Protein AF-A0AAW2UB83-F1 (afdb_monomer)

Structure (mmCIF, N/CA/C/O backbone):
data_AF-A0AAW2UB83-F1
#
_entry.id   AF-A0AAW2UB83-F1
#
loop_
_atom_site.group_PDB
_atom_site.id
_atom_site.type_symbol
_atom_site.label_atom_id
_atom_site.label_alt_id
_atom_site.label_comp_id
_atom_site.label_asym_id
_atom_site.label_entity_id
_atom_site.label_seq_id
_atom_site.pdbx_PDB_ins_code
_atom_site.Cartn_x
_atom_site.Cartn_y
_atom_site.Cartn_z
_atom_site.occupancy
_atom_site.B_iso_or_equiv
_atom_site.auth_seq_id
_atom_site.auth_comp_id
_atom_site.auth_asym_id
_atom_site.auth_atom_id
_atom_site.pdbx_PDB_model_num
ATOM 1 N N . MET A 1 1 ? 0.595 -18.841 7.969 1.00 48.25 1 MET A N 1
ATOM 2 C CA . MET A 1 1 ? 1.219 -17.731 7.212 1.00 48.25 1 MET A CA 1
ATOM 3 C C . MET A 1 1 ? 2.611 -17.376 7.752 1.00 48.25 1 MET A C 1
ATOM 5 O O . MET A 1 1 ? 3.193 -16.405 7.292 1.00 48.25 1 MET A O 1
ATOM 9 N N . ASP A 1 2 ? 3.192 -18.196 8.638 1.00 45.75 2 ASP A N 1
ATOM 10 C CA . ASP A 1 2 ? 4.444 -17.873 9.349 1.00 45.75 2 ASP A CA 1
ATOM 11 C C . ASP A 1 2 ? 5.677 -18.626 8.819 1.00 45.75 2 ASP A C 1
ATOM 13 O O . ASP A 1 2 ? 6.780 -18.499 9.346 1.00 45.75 2 ASP A O 1
ATOM 17 N N . GLU A 1 3 ? 5.515 -19.384 7.734 1.00 44.06 3 GLU A N 1
ATOM 18 C CA . GLU A 1 3 ? 6.607 -20.114 7.074 1.00 44.06 3 GLU A CA 1
ATOM 19 C C . GLU A 1 3 ? 7.372 -19.244 6.059 1.00 44.06 3 GLU A C 1
ATOM 21 O O . GLU A 1 3 ? 8.452 -19.610 5.605 1.00 44.06 3 GLU A O 1
ATOM 26 N N . PHE A 1 4 ? 6.858 -18.053 5.724 1.00 49.38 4 PHE A N 1
ATOM 27 C CA . PHE A 1 4 ? 7.429 -17.201 4.672 1.00 49.38 4 PHE A CA 1
ATOM 28 C C . PHE A 1 4 ? 8.667 -16.398 5.120 1.00 49.38 4 PHE A C 1
ATOM 30 O O . PHE A 1 4 ? 9.427 -15.911 4.287 1.00 49.38 4 PHE A O 1
ATOM 37 N N . PHE A 1 5 ? 8.899 -16.268 6.431 1.00 48.53 5 PHE A N 1
ATOM 38 C CA . PHE A 1 5 ? 9.973 -15.439 6.999 1.00 48.53 5 PHE A CA 1
ATOM 39 C C . PHE A 1 5 ? 11.256 -16.211 7.354 1.00 48.53 5 PHE A C 1
ATOM 41 O O . PHE A 1 5 ? 12.249 -15.598 7.737 1.00 48.53 5 PHE A O 1
ATOM 48 N N . GLN A 1 6 ? 11.273 -17.542 7.228 1.00 41.91 6 GLN A N 1
ATOM 49 C CA . GLN A 1 6 ? 12.349 -18.371 7.793 1.00 41.91 6 GLN A CA 1
ATOM 50 C C . GLN A 1 6 ? 13.552 -18.602 6.861 1.00 41.91 6 GLN A C 1
ATOM 52 O O . GLN A 1 6 ? 14.584 -19.087 7.313 1.00 41.91 6 GLN A O 1
ATOM 57 N N . LEU A 1 7 ? 13.481 -18.211 5.583 1.00 44.53 7 LEU A N 1
ATOM 58 C CA . LEU A 1 7 ? 14.562 -18.456 4.612 1.00 44.53 7 LEU A CA 1
ATOM 59 C C . LEU A 1 7 ? 15.681 -17.398 4.597 1.00 44.53 7 LEU A C 1
ATOM 61 O O . LEU A 1 7 ? 16.638 -17.549 3.842 1.00 44.53 7 LEU A O 1
ATOM 65 N N . TYR A 1 8 ? 15.600 -16.351 5.426 1.00 46.94 8 TYR A N 1
ATOM 66 C CA . TYR A 1 8 ? 16.572 -15.245 5.415 1.00 46.94 8 TYR A CA 1
ATOM 67 C C . TYR A 1 8 ? 17.484 -15.153 6.645 1.00 46.94 8 TYR A C 1
ATOM 69 O O . TYR A 1 8 ? 18.322 -14.258 6.705 1.00 46.94 8 TYR A O 1
ATOM 77 N N . ASN A 1 9 ? 17.410 -16.102 7.582 1.00 48.22 9 ASN A N 1
ATOM 78 C CA . ASN A 1 9 ? 18.328 -16.160 8.722 1.00 48.22 9 ASN A CA 1
ATOM 79 C C . ASN A 1 9 ? 19.407 -17.232 8.511 1.00 48.22 9 ASN A C 1
ATOM 81 O O . ASN A 1 9 ? 19.402 -18.270 9.165 1.00 48.22 9 ASN A O 1
ATOM 85 N N . SER A 1 10 ? 20.352 -16.970 7.605 1.00 45.94 10 SER A N 1
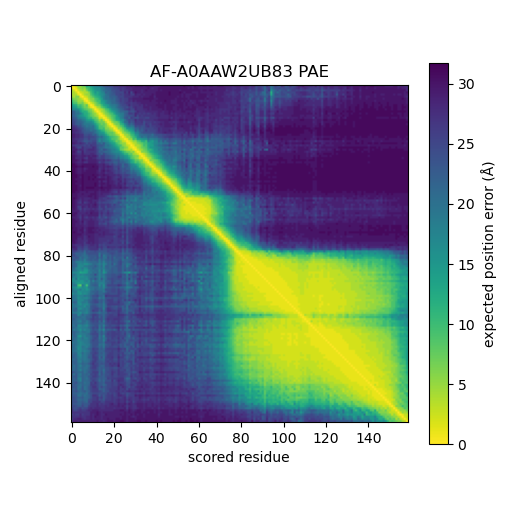ATOM 86 C CA . SER A 1 10 ? 21.663 -17.631 7.616 1.00 45.94 10 SER A CA 1
ATOM 87 C C . SER A 1 10 ? 22.740 -16.569 7.877 1.00 45.94 10 SER A C 1
ATOM 89 O O . SER A 1 10 ? 22.820 -15.605 7.110 1.00 45.94 10 SER A O 1
ATOM 91 N N . PRO A 1 11 ? 23.555 -16.683 8.944 1.00 47.59 11 PRO A N 1
ATOM 92 C CA . PRO A 1 11 ? 24.617 -15.733 9.250 1.00 47.59 11 PRO A CA 1
ATOM 93 C C . PRO A 1 11 ? 25.839 -16.059 8.384 1.00 47.59 11 PRO A C 1
ATOM 95 O O . PRO A 1 11 ? 26.827 -16.627 8.837 1.00 47.59 11 PRO A O 1
ATOM 98 N N . GLY A 1 12 ? 25.742 -15.736 7.099 1.00 39.59 12 GLY A N 1
ATOM 99 C CA . GLY A 1 12 ? 26.798 -15.938 6.113 1.00 39.59 12 GLY A CA 1
ATOM 100 C C . GLY A 1 12 ? 27.312 -14.609 5.581 1.00 39.59 12 GLY A C 1
ATOM 101 O O . GLY A 1 12 ? 26.999 -14.251 4.456 1.00 39.59 12 GLY A O 1
ATOM 102 N N . SER A 1 13 ? 28.054 -13.885 6.423 1.00 41.66 13 SER A N 1
ATOM 103 C CA . SER A 1 13 ? 29.053 -12.862 6.074 1.00 41.66 13 SER A CA 1
ATOM 104 C C . SER A 1 13 ? 28.757 -11.985 4.844 1.00 41.66 13 SER A C 1
ATOM 106 O O . SER A 1 13 ? 29.229 -12.242 3.737 1.00 41.66 13 SER A O 1
ATOM 108 N N . ILE A 1 14 ? 28.060 -10.866 5.060 1.00 44.03 14 ILE A N 1
ATOM 109 C CA . I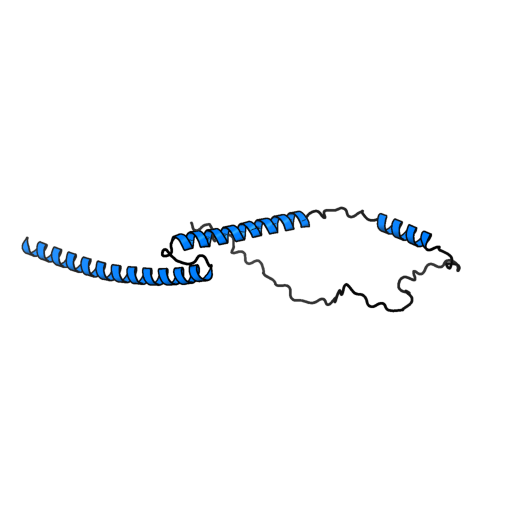LE A 1 14 ? 28.238 -9.686 4.204 1.00 44.03 14 ILE A CA 1
ATOM 110 C C . ILE A 1 14 ? 29.589 -9.081 4.598 1.00 44.03 14 ILE A C 1
ATOM 112 O O . ILE A 1 14 ? 29.678 -8.201 5.451 1.00 44.03 14 ILE A O 1
ATOM 116 N N . SER A 1 15 ? 30.655 -9.623 4.020 1.00 37.56 15 SER A N 1
ATOM 117 C CA . SER A 1 15 ? 31.970 -8.997 4.022 1.00 37.56 15 SER A CA 1
ATOM 118 C C . SER A 1 15 ? 32.031 -8.116 2.783 1.00 37.56 15 SER A C 1
ATOM 120 O O . SER A 1 15 ? 32.235 -8.587 1.664 1.00 37.56 15 SER A O 1
ATOM 122 N N . TRP A 1 16 ? 31.767 -6.824 2.974 1.00 44.94 16 TRP A N 1
ATOM 123 C CA . TRP A 1 16 ? 32.204 -5.822 2.014 1.00 44.94 16 TRP A CA 1
ATOM 124 C C . TRP A 1 16 ? 33.728 -5.872 2.023 1.00 44.94 16 TRP A C 1
ATOM 126 O O . TRP A 1 16 ? 34.350 -5.500 3.014 1.00 44.94 16 TRP A O 1
ATOM 136 N N . PHE A 1 17 ? 34.307 -6.435 0.964 1.00 36.09 17 PHE A N 1
ATOM 137 C CA . PHE A 1 17 ? 35.749 -6.481 0.785 1.00 36.09 17 PHE A CA 1
ATOM 138 C C . PHE A 1 17 ? 36.294 -5.053 0.738 1.00 36.09 17 PHE A C 1
ATOM 140 O O . PHE A 1 17 ? 36.143 -4.340 -0.252 1.00 36.09 17 PHE A O 1
ATOM 147 N N . GLU A 1 18 ? 36.946 -4.675 1.824 1.00 46.31 18 GLU A N 1
ATOM 148 C CA . GLU A 1 18 ? 37.922 -3.607 1.900 1.00 46.31 18 GLU A CA 1
ATOM 149 C C . GLU A 1 18 ? 39.254 -4.292 2.210 1.00 46.31 18 GLU A C 1
ATOM 151 O O . GLU A 1 18 ? 39.478 -4.664 3.351 1.00 46.31 18 GLU A O 1
ATOM 156 N N . GLU A 1 19 ? 40.086 -4.541 1.191 1.00 37.19 19 GLU A N 1
ATOM 157 C CA . GLU A 1 19 ? 41.546 -4.392 1.295 1.00 37.19 19 GLU A CA 1
ATOM 158 C C . GLU A 1 19 ? 42.210 -4.461 -0.095 1.00 37.19 19 GLU A C 1
ATOM 160 O O . GLU A 1 19 ? 42.191 -5.479 -0.783 1.00 37.19 19 GLU A O 1
ATOM 165 N N . ALA A 1 20 ? 42.751 -3.306 -0.488 1.00 51.59 20 ALA A N 1
ATOM 166 C CA . ALA A 1 20 ? 43.921 -3.055 -1.326 1.00 51.59 20 ALA A CA 1
ATOM 167 C C . ALA A 1 20 ? 44.301 -4.059 -2.432 1.00 51.59 20 ALA A C 1
ATOM 169 O O . ALA A 1 20 ? 44.908 -5.081 -2.150 1.00 51.59 20 ALA A O 1
ATOM 170 N N . LEU A 1 21 ? 44.192 -3.623 -3.695 1.00 43.31 21 LEU A N 1
ATOM 171 C CA . LEU A 1 21 ? 45.373 -3.437 -4.550 1.00 43.31 21 LEU A CA 1
ATOM 172 C C . LEU A 1 21 ? 45.121 -2.308 -5.561 1.00 43.31 21 LEU A C 1
ATOM 174 O O . LEU A 1 21 ? 44.277 -2.401 -6.450 1.00 43.31 21 LEU A O 1
ATOM 178 N N . LEU A 1 22 ? 45.905 -1.241 -5.415 1.00 55.19 22 LEU A N 1
ATOM 179 C CA . LEU A 1 22 ? 46.191 -0.265 -6.459 1.00 55.19 22 LEU A CA 1
ATOM 180 C C . LEU A 1 22 ? 46.608 -0.987 -7.745 1.00 55.19 22 LEU A C 1
ATOM 182 O O . LEU A 1 22 ? 47.716 -1.507 -7.810 1.00 55.19 22 LEU A O 1
ATOM 186 N N . VAL A 1 23 ? 45.787 -0.919 -8.787 1.00 47.28 23 VAL A N 1
ATOM 187 C CA . VAL A 1 23 ? 46.294 -0.727 -10.146 1.00 47.28 23 VAL A CA 1
ATOM 188 C C . VAL A 1 23 ? 45.325 0.223 -10.821 1.00 47.28 23 VAL A C 1
ATOM 190 O O . VAL A 1 23 ? 44.208 -0.141 -11.174 1.00 47.28 23 VAL A O 1
ATOM 193 N N . ASP A 1 24 ? 45.761 1.466 -10.950 1.00 54.72 24 ASP A N 1
ATOM 194 C CA . ASP A 1 24 ? 45.102 2.509 -11.718 1.00 54.72 24 ASP A CA 1
ATOM 195 C C . ASP A 1 24 ? 45.117 2.082 -13.196 1.00 54.72 24 ASP A C 1
ATOM 197 O O . ASP A 1 24 ? 46.021 2.415 -13.965 1.00 54.72 24 ASP A O 1
ATOM 201 N N . GLN A 1 25 ? 44.176 1.219 -13.588 1.00 56.56 25 GLN A N 1
ATOM 202 C CA . GLN A 1 25 ? 44.081 0.702 -14.949 1.00 56.56 25 GLN A CA 1
ATOM 203 C C . GLN A 1 25 ? 43.338 1.726 -15.811 1.00 56.56 25 GLN A C 1
ATOM 205 O O . GLN A 1 25 ? 42.229 1.511 -16.294 1.00 56.56 25 GLN A O 1
ATOM 210 N N . SER A 1 26 ? 43.977 2.883 -15.985 1.00 61.19 26 SER A N 1
ATOM 211 C CA . SER A 1 26 ? 43.638 3.832 -17.038 1.00 61.19 26 SER A CA 1
ATOM 212 C C . SER A 1 26 ? 43.732 3.116 -18.387 1.00 61.19 26 SER A C 1
ATOM 214 O O . SER A 1 26 ? 44.790 2.607 -18.758 1.00 61.19 26 SER A O 1
ATOM 216 N N . ALA A 1 27 ? 42.643 3.123 -19.158 1.00 59.44 27 ALA A N 1
ATOM 217 C CA . ALA A 1 27 ? 42.635 2.655 -20.548 1.00 59.44 27 ALA A CA 1
ATOM 218 C C . ALA A 1 27 ? 43.507 3.525 -21.480 1.00 59.44 27 ALA A C 1
ATOM 220 O O . ALA A 1 27 ? 43.726 3.177 -22.640 1.00 59.44 27 ALA A O 1
ATOM 221 N N . PHE A 1 28 ? 44.015 4.655 -20.983 1.00 53.59 28 PHE A N 1
ATOM 222 C CA . PHE A 1 28 ? 44.890 5.556 -21.713 1.00 53.59 28 PHE A CA 1
ATOM 223 C C . PHE A 1 28 ? 46.312 5.447 -21.171 1.00 53.59 28 PHE A C 1
ATOM 225 O O . PHE A 1 28 ? 46.642 5.969 -20.103 1.00 53.59 28 PHE A O 1
ATOM 232 N N . VAL A 1 29 ? 47.156 4.764 -21.941 1.00 63.09 29 VAL A N 1
ATOM 233 C CA . VAL A 1 29 ? 48.605 4.732 -21.745 1.00 63.09 29 VAL A CA 1
ATOM 234 C C . VAL A 1 29 ? 49.187 6.019 -22.326 1.00 63.09 29 VAL A C 1
ATOM 236 O O . VAL A 1 29 ? 48.912 6.367 -23.476 1.00 63.09 29 VAL A O 1
ATOM 239 N N . ARG A 1 30 ? 49.994 6.745 -21.546 1.00 55.97 30 ARG A N 1
ATOM 240 C CA . ARG A 1 30 ? 50.795 7.848 -22.093 1.00 55.97 30 ARG A CA 1
ATOM 241 C C . ARG A 1 30 ? 51.859 7.255 -23.007 1.00 55.97 30 ARG A C 1
ATOM 243 O O . ARG A 1 30 ? 52.618 6.397 -22.569 1.00 55.97 30 ARG A O 1
ATOM 250 N N . TYR A 1 31 ? 51.917 7.717 -24.252 1.00 48.69 31 TYR A N 1
ATOM 251 C CA . TYR A 1 31 ? 52.996 7.353 -25.164 1.00 48.69 31 TYR A CA 1
ATOM 252 C C . TYR A 1 31 ? 54.317 7.852 -24.577 1.00 48.69 31 TYR A C 1
ATOM 254 O O . TYR A 1 31 ? 54.557 9.056 -24.506 1.00 48.69 31 TYR A O 1
ATOM 262 N N . THR A 1 32 ? 55.143 6.930 -24.095 1.00 56.53 32 THR A N 1
ATOM 263 C CA . THR A 1 32 ? 56.542 7.205 -23.794 1.00 56.53 32 THR A CA 1
ATOM 264 C C . THR A 1 32 ? 57.356 6.857 -25.034 1.00 56.53 32 THR A C 1
ATOM 266 O O . THR A 1 32 ? 57.312 5.726 -25.518 1.00 56.53 32 THR A O 1
ATOM 269 N N . ASP A 1 33 ? 58.106 7.828 -25.554 1.00 52.41 33 ASP A N 1
ATOM 270 C CA . ASP A 1 33 ? 59.070 7.627 -26.641 1.00 52.41 33 ASP A CA 1
ATOM 271 C C . ASP A 1 33 ? 60.330 6.936 -26.104 1.00 52.41 33 ASP A C 1
ATOM 273 O O . ASP A 1 33 ? 61.427 7.493 -26.093 1.00 52.41 33 ASP A O 1
ATOM 277 N N . GLN A 1 34 ? 60.169 5.712 -25.605 1.00 51.84 34 GLN A N 1
ATOM 278 C CA . GLN A 1 34 ? 61.286 4.867 -25.215 1.00 51.84 34 GLN A CA 1
ATOM 279 C C . GLN A 1 34 ? 61.350 3.679 -26.178 1.00 51.84 34 GLN A C 1
ATOM 281 O O . GLN A 1 34 ? 60.327 3.021 -26.396 1.00 51.84 34 GLN A O 1
ATOM 286 N N . PRO A 1 35 ? 62.513 3.390 -26.794 1.00 47.91 35 PRO A N 1
ATOM 287 C CA . PRO A 1 35 ? 62.655 2.194 -27.605 1.00 47.91 35 PRO A CA 1
ATOM 288 C C . PRO A 1 35 ? 62.308 0.981 -26.738 1.00 47.91 35 PRO A C 1
ATOM 290 O O . PRO A 1 35 ? 62.798 0.811 -25.625 1.00 47.91 35 PRO A O 1
ATOM 293 N N . PHE A 1 36 ? 61.376 0.178 -27.239 1.00 44.66 36 PHE A N 1
ATOM 294 C CA . PHE A 1 36 ? 60.826 -0.988 -26.566 1.00 44.66 36 PHE A CA 1
ATOM 295 C C . PHE A 1 36 ? 61.917 -2.058 -26.380 1.00 44.66 36 PHE A C 1
ATOM 297 O O . PHE A 1 36 ? 62.149 -2.881 -27.262 1.00 44.66 36 PHE A O 1
ATOM 304 N N . GLU A 1 37 ? 62.598 -2.046 -25.234 1.00 51.03 37 GLU A N 1
ATOM 305 C CA . GLU A 1 37 ? 63.622 -3.039 -24.864 1.00 51.03 37 GLU A CA 1
ATOM 306 C C . GLU A 1 37 ? 63.065 -4.207 -24.021 1.00 51.03 37 GLU A C 1
ATOM 308 O O . GLU A 1 37 ? 63.802 -5.094 -23.597 1.00 51.03 37 GLU A O 1
ATOM 313 N N . ALA A 1 38 ? 61.747 -4.277 -23.800 1.00 42.28 38 ALA A N 1
ATOM 314 C CA . ALA A 1 38 ? 61.129 -5.220 -22.858 1.00 42.28 38 ALA A CA 1
ATOM 315 C C . ALA A 1 38 ? 60.945 -6.668 -23.373 1.00 42.28 38 ALA A C 1
ATOM 317 O O . ALA A 1 38 ? 60.213 -7.452 -22.773 1.00 42.28 38 ALA A O 1
ATOM 318 N N . LEU A 1 39 ? 61.587 -7.056 -24.478 1.00 45.31 39 LEU A N 1
ATOM 319 C CA . LEU A 1 39 ? 61.488 -8.421 -25.018 1.00 45.31 39 LEU A CA 1
ATOM 320 C C . LEU A 1 39 ? 62.794 -8.912 -25.651 1.00 45.31 39 LEU A C 1
ATOM 322 O O . LEU A 1 39 ? 62.778 -9.771 -26.534 1.00 45.31 39 LEU A O 1
ATOM 326 N N . ALA A 1 40 ? 63.932 -8.388 -25.182 1.00 45.28 40 ALA A N 1
ATOM 327 C CA . ALA A 1 40 ? 65.259 -8.893 -25.520 1.00 45.28 40 ALA A CA 1
ATOM 328 C C . ALA A 1 40 ? 65.478 -10.280 -24.887 1.00 45.28 40 ALA A C 1
ATOM 330 O O . ALA A 1 40 ? 66.193 -10.457 -23.901 1.00 45.28 40 ALA A O 1
ATOM 331 N N . SER A 1 41 ? 64.814 -11.283 -25.462 1.00 43.59 41 SER A N 1
ATOM 332 C CA . SER A 1 41 ? 65.102 -12.683 -25.210 1.00 43.59 41 SER A CA 1
ATOM 333 C C . SER A 1 41 ? 66.531 -12.956 -25.667 1.00 43.59 41 SER A C 1
ATOM 335 O O . SER A 1 41 ? 66.886 -12.732 -26.826 1.00 43.59 41 SER A O 1
ATOM 337 N N . LYS A 1 42 ? 67.359 -13.416 -24.729 1.00 46.06 42 LYS A N 1
ATOM 338 C CA . LYS A 1 42 ? 68.701 -13.934 -24.980 1.00 46.06 42 LYS A CA 1
ATOM 339 C C . LYS A 1 42 ? 68.594 -15.175 -25.868 1.00 46.06 42 LYS A C 1
ATOM 341 O O . LYS A 1 42 ? 68.566 -16.296 -25.374 1.00 46.06 42 LYS A O 1
ATOM 346 N N . SER A 1 43 ? 68.580 -14.986 -27.178 1.00 41.91 43 SER A N 1
ATOM 347 C CA . SER A 1 43 ? 68.987 -16.021 -28.119 1.00 41.91 43 SER A CA 1
ATOM 348 C C . SER A 1 43 ? 70.056 -15.438 -29.025 1.00 41.91 43 SER A C 1
ATOM 350 O O . SER A 1 43 ? 69.791 -14.583 -29.865 1.00 41.91 43 SER A O 1
ATOM 352 N N . SER A 1 44 ? 71.275 -15.909 -28.792 1.00 47.41 44 SER A N 1
ATOM 353 C CA . SER A 1 44 ? 72.418 -15.792 -29.682 1.00 47.41 44 SER A CA 1
ATOM 354 C C . SER A 1 44 ? 72.028 -16.257 -31.086 1.00 47.41 44 SER A C 1
ATOM 356 O O . SER A 1 44 ? 72.000 -17.458 -31.334 1.00 47.41 44 SER A O 1
ATOM 358 N N . TRP A 1 45 ? 71.716 -15.331 -31.993 1.00 35.28 45 TRP A N 1
ATOM 359 C CA . TRP A 1 45 ? 71.785 -15.582 -33.430 1.00 35.28 45 TRP A CA 1
ATOM 360 C C . TRP A 1 45 ? 71.890 -14.263 -34.203 1.00 35.28 45 TRP A C 1
ATOM 362 O O . TRP A 1 45 ? 70.961 -13.464 -34.213 1.00 35.28 45 TRP A O 1
ATOM 372 N N . ASP A 1 46 ? 73.069 -14.077 -34.791 1.00 37.31 46 ASP A N 1
ATOM 373 C CA . ASP A 1 46 ? 73.379 -13.404 -36.054 1.00 37.31 46 ASP A CA 1
ATOM 374 C C . ASP A 1 46 ? 72.681 -12.071 -36.398 1.00 37.31 46 ASP A C 1
ATOM 376 O O . ASP A 1 46 ? 71.465 -11.951 -36.566 1.00 37.31 46 ASP A O 1
ATOM 380 N N . GLY A 1 47 ? 73.504 -11.039 -36.565 1.00 48.22 47 GLY A N 1
ATOM 381 C CA . GLY A 1 47 ? 73.061 -9.712 -36.948 1.00 48.22 47 GLY A CA 1
ATOM 382 C C . GLY A 1 47 ? 72.615 -9.660 -38.405 1.00 48.22 47 GLY A C 1
ATOM 383 O O . GLY A 1 47 ? 73.450 -9.688 -39.292 1.00 48.22 47 GLY A O 1
ATOM 384 N N . SER A 1 48 ? 71.312 -9.490 -38.648 1.00 50.59 48 SER A N 1
ATOM 385 C CA . SER A 1 48 ? 70.758 -8.684 -39.756 1.00 50.59 48 SER A CA 1
ATOM 386 C C . SER A 1 48 ? 69.224 -8.723 -39.733 1.00 50.59 48 SER A C 1
ATOM 388 O O . SER A 1 48 ? 68.584 -9.448 -40.489 1.00 50.59 48 SER A O 1
ATOM 390 N N . ASN A 1 49 ? 68.593 -7.931 -38.861 1.00 54.22 49 ASN A N 1
ATOM 391 C CA . ASN A 1 49 ? 67.125 -7.859 -38.763 1.00 54.22 49 ASN A CA 1
ATOM 392 C C . ASN A 1 49 ? 66.561 -6.486 -39.160 1.00 54.22 49 ASN A C 1
ATOM 394 O O . ASN A 1 49 ? 65.633 -5.979 -38.540 1.00 54.22 49 ASN A O 1
ATOM 398 N N . HIS A 1 50 ? 67.101 -5.875 -40.217 1.00 54.31 50 HIS A N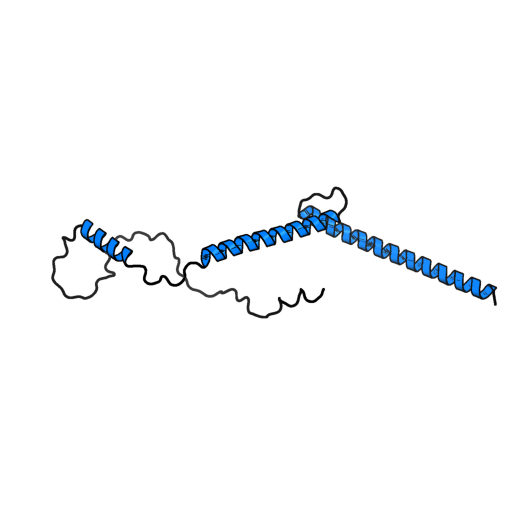 1
ATOM 399 C CA . HIS A 1 50 ? 66.618 -4.589 -40.750 1.00 54.31 50 HIS A CA 1
ATOM 400 C C . HIS A 1 50 ? 65.798 -4.705 -42.048 1.00 54.31 50 HIS A C 1
ATOM 402 O O . HIS A 1 50 ? 65.686 -3.732 -42.788 1.00 54.31 50 HIS A O 1
ATOM 408 N N . ARG A 1 51 ? 65.200 -5.867 -42.367 1.00 57.56 51 ARG A N 1
ATOM 409 C CA . ARG A 1 51 ? 64.348 -6.011 -43.574 1.00 57.56 51 ARG A CA 1
ATOM 410 C C . ARG A 1 51 ? 63.138 -6.938 -43.422 1.00 57.56 51 ARG A C 1
ATOM 412 O O . ARG A 1 51 ? 62.726 -7.575 -44.390 1.00 57.56 51 ARG A O 1
ATOM 419 N N . ILE A 1 52 ? 62.510 -7.017 -42.248 1.00 62.09 52 ILE A N 1
ATOM 420 C CA . ILE A 1 52 ? 61.168 -7.618 -42.193 1.00 62.09 52 ILE A CA 1
ATOM 421 C C . ILE A 1 52 ? 60.163 -6.546 -42.630 1.00 62.09 52 ILE A C 1
ATOM 423 O O . ILE A 1 52 ? 59.796 -5.666 -41.858 1.00 62.09 52 ILE A O 1
ATOM 427 N N . ASN A 1 53 ? 59.758 -6.619 -43.901 1.00 76.06 53 ASN A N 1
ATOM 428 C CA . ASN A 1 53 ? 58.670 -5.838 -44.495 1.00 76.06 53 ASN A CA 1
ATOM 429 C C . ASN A 1 53 ? 57.447 -5.807 -43.550 1.00 76.06 53 ASN A C 1
ATOM 431 O O . ASN A 1 53 ? 57.047 -6.849 -43.025 1.00 76.06 53 ASN A O 1
ATOM 435 N N . VAL A 1 54 ? 56.838 -4.628 -43.373 1.00 80.00 54 VAL A N 1
ATOM 436 C CA . VAL A 1 54 ? 55.619 -4.399 -42.573 1.00 80.00 54 VAL A CA 1
ATOM 437 C C . VAL A 1 54 ? 54.503 -5.409 -42.856 1.00 80.00 54 VAL A C 1
ATOM 439 O O . VAL A 1 54 ? 53.857 -5.875 -41.922 1.00 80.00 54 VAL A O 1
ATOM 442 N N . ASN A 1 55 ? 54.349 -5.851 -44.105 1.00 75.25 55 ASN A N 1
ATOM 443 C CA . ASN A 1 55 ? 53.400 -6.884 -44.520 1.00 75.25 55 ASN A CA 1
ATOM 444 C C . ASN A 1 55 ? 53.703 -8.228 -43.852 1.00 75.25 55 ASN A C 1
ATOM 446 O O . ASN A 1 55 ? 52.791 -8.922 -43.417 1.00 75.25 55 ASN A O 1
ATOM 450 N N . ARG A 1 56 ? 54.982 -8.594 -43.716 1.00 82.31 56 ARG A N 1
ATOM 451 C CA . ARG A 1 56 ? 55.392 -9.830 -43.039 1.00 82.31 56 ARG A CA 1
ATOM 452 C C . ARG A 1 56 ? 55.168 -9.728 -41.528 1.00 82.31 56 ARG A C 1
ATOM 454 O O . ARG A 1 56 ? 54.683 -10.687 -40.941 1.00 82.31 56 ARG A O 1
ATOM 461 N N . ARG A 1 57 ? 55.409 -8.559 -40.916 1.00 78.69 57 ARG A N 1
ATOM 462 C CA . ARG A 1 57 ? 55.039 -8.290 -39.508 1.00 78.69 57 ARG A CA 1
ATOM 463 C C . ARG A 1 57 ? 53.530 -8.379 -39.280 1.00 78.69 57 ARG A C 1
ATOM 465 O O . ARG A 1 57 ? 53.105 -9.009 -38.320 1.00 78.69 57 ARG A O 1
ATOM 472 N N . MET A 1 58 ? 52.736 -7.788 -40.169 1.00 78.81 58 MET A N 1
ATOM 473 C CA . MET A 1 58 ? 51.275 -7.819 -40.103 1.00 78.81 58 MET A CA 1
ATOM 474 C C . MET A 1 58 ? 50.743 -9.246 -40.256 1.00 78.81 58 MET A C 1
ATOM 476 O O . MET A 1 58 ? 49.870 -9.661 -39.504 1.00 78.81 58 MET A O 1
ATOM 480 N N . ILE A 1 59 ? 51.304 -10.030 -41.180 1.00 79.81 59 ILE A N 1
ATOM 481 C CA . ILE A 1 59 ? 50.915 -11.432 -41.361 1.00 79.81 59 ILE A CA 1
ATOM 482 C C . ILE A 1 59 ? 51.229 -12.263 -40.115 1.00 79.81 59 ILE A C 1
ATOM 484 O O . ILE A 1 59 ? 50.376 -13.034 -39.688 1.00 79.81 59 ILE A O 1
ATOM 488 N N . GLU A 1 60 ? 52.400 -12.104 -39.499 1.00 80.31 60 GLU A N 1
ATOM 489 C CA . GLU A 1 60 ? 52.729 -12.830 -38.264 1.00 80.31 60 GLU A CA 1
ATOM 490 C C . GLU A 1 60 ? 51.864 -12.385 -37.075 1.00 80.31 60 GLU A C 1
ATOM 492 O O . GLU A 1 60 ? 51.400 -13.224 -36.306 1.00 80.31 60 GLU A O 1
ATOM 497 N N . PHE A 1 61 ? 51.548 -11.091 -36.968 1.00 78.69 61 PHE A N 1
ATOM 498 C CA . PHE A 1 61 ? 50.605 -10.579 -35.972 1.00 78.69 61 PHE A CA 1
ATOM 499 C C . PHE A 1 61 ? 49.198 -11.169 -36.156 1.00 78.69 61 PHE A C 1
ATOM 501 O O . PHE A 1 61 ? 48.605 -11.657 -35.197 1.00 78.69 61 PHE A O 1
ATOM 508 N N . LEU A 1 62 ? 48.692 -11.202 -37.393 1.00 78.75 62 LEU A N 1
ATOM 509 C CA . LEU A 1 62 ? 47.391 -11.790 -37.722 1.00 78.75 62 LEU A CA 1
ATOM 510 C C . LEU A 1 62 ? 47.370 -13.311 -37.540 1.00 78.75 62 LEU A C 1
ATOM 512 O O . LEU A 1 62 ? 46.340 -13.867 -37.180 1.00 78.75 62 LEU A O 1
ATOM 516 N N . LYS A 1 63 ? 48.483 -14.012 -37.779 1.00 74.88 63 LYS A N 1
ATOM 517 C CA . LYS A 1 63 ? 48.597 -15.442 -37.463 1.00 74.88 63 LYS A CA 1
ATOM 518 C C . LYS A 1 63 ? 48.577 -15.668 -35.955 1.00 74.88 63 LYS A C 1
ATOM 520 O O . LYS A 1 63 ? 47.856 -16.538 -35.491 1.00 74.88 63 LYS A O 1
ATOM 525 N N . ARG A 1 64 ? 49.311 -14.861 -35.183 1.00 69.00 64 ARG A N 1
ATOM 526 C CA . ARG A 1 64 ? 49.344 -14.931 -33.715 1.00 69.00 64 ARG A CA 1
ATOM 527 C C . ARG A 1 64 ? 47.978 -14.622 -33.097 1.00 69.00 64 ARG A C 1
ATOM 529 O O . ARG A 1 64 ? 47.597 -15.303 -32.154 1.00 69.00 64 ARG A O 1
ATOM 536 N N . SER A 1 65 ? 47.232 -13.659 -33.647 1.00 62.16 65 SER A N 1
ATOM 537 C CA . SER A 1 65 ? 45.878 -13.322 -33.185 1.00 62.16 65 SER A CA 1
ATOM 538 C C . SER A 1 65 ? 44.815 -14.340 -33.609 1.00 62.16 65 SER A C 1
ATOM 540 O O . SER A 1 65 ? 43.810 -14.482 -32.924 1.00 62.16 65 SER A O 1
ATOM 542 N N . ARG A 1 66 ? 45.037 -15.084 -34.702 1.00 61.34 66 ARG A N 1
ATOM 543 C CA . ARG A 1 66 ? 44.165 -16.195 -35.129 1.00 61.34 66 ARG A CA 1
ATOM 544 C C . ARG A 1 66 ? 44.386 -17.488 -34.338 1.00 61.34 66 ARG A C 1
ATOM 546 O O . ARG A 1 66 ? 43.512 -18.345 -34.358 1.00 61.34 66 ARG A O 1
ATOM 553 N N . VAL A 1 67 ? 45.520 -17.642 -33.646 1.00 56.12 67 VAL A N 1
ATOM 554 C CA . VAL A 1 67 ? 45.839 -18.825 -32.813 1.00 56.12 67 VAL A CA 1
ATOM 555 C C . VAL A 1 67 ? 45.413 -18.616 -31.348 1.00 56.12 67 VAL A C 1
ATOM 557 O O . VAL A 1 67 ? 46.042 -19.095 -30.412 1.00 56.12 67 VAL A O 1
ATOM 560 N N . ALA A 1 68 ? 44.291 -17.933 -31.135 1.00 57.56 68 ALA A N 1
ATOM 561 C CA . ALA A 1 68 ? 43.473 -18.130 -29.946 1.00 57.56 68 ALA A CA 1
ATOM 562 C C . ALA A 1 68 ? 42.063 -18.465 -30.441 1.00 57.56 68 ALA A C 1
ATOM 564 O O . ALA A 1 68 ? 41.378 -17.597 -30.980 1.00 57.56 68 ALA A O 1
ATOM 565 N N . PRO A 1 69 ? 41.675 -19.748 -30.355 1.00 50.62 69 PRO A N 1
ATOM 566 C CA . PRO A 1 69 ? 40.904 -20.122 -29.178 1.00 50.62 69 PRO A CA 1
ATOM 567 C C . PRO A 1 69 ? 41.172 -21.578 -28.747 1.00 50.62 69 PRO A C 1
ATOM 569 O O . PRO A 1 69 ? 40.595 -22.515 -29.286 1.00 50.62 69 PRO A O 1
ATOM 572 N N . VAL A 1 70 ? 42.028 -21.786 -27.743 1.00 50.03 70 VAL A N 1
ATOM 573 C CA . VAL A 1 70 ? 42.100 -23.067 -26.997 1.00 50.03 70 VAL A CA 1
ATOM 574 C C . VAL A 1 70 ? 41.809 -22.809 -25.517 1.00 50.03 70 VAL A C 1
ATOM 576 O O . VAL A 1 70 ? 42.478 -23.290 -24.614 1.00 50.03 70 VAL A O 1
ATOM 579 N N . LEU A 1 71 ? 40.798 -21.977 -25.284 1.00 48.75 71 LEU A N 1
ATOM 580 C CA . LEU A 1 71 ? 40.123 -21.820 -23.999 1.00 48.75 71 LEU A CA 1
ATOM 581 C C . LEU A 1 71 ? 38.666 -21.431 -24.284 1.00 48.75 71 LEU A C 1
ATOM 583 O O . LEU A 1 71 ? 38.142 -20.433 -23.810 1.00 48.75 71 LEU A O 1
ATOM 587 N N . ILE A 1 72 ? 38.023 -22.220 -25.150 1.00 49.47 72 ILE A N 1
ATOM 588 C CA . ILE A 1 72 ? 36.561 -22.297 -25.218 1.00 49.47 72 ILE A CA 1
ATOM 589 C C . ILE A 1 72 ? 36.155 -23.297 -24.132 1.00 49.47 72 ILE A C 1
ATOM 591 O O . ILE A 1 72 ? 35.699 -24.399 -24.406 1.00 49.47 72 ILE A O 1
ATOM 595 N N . GLU A 1 73 ? 36.406 -22.936 -22.880 1.00 48.44 73 GLU A N 1
ATOM 596 C CA . GLU A 1 73 ? 35.627 -23.449 -21.764 1.00 48.44 73 GLU A CA 1
ATOM 597 C C . GLU A 1 73 ? 34.758 -22.279 -21.299 1.00 48.44 73 GLU A C 1
ATOM 599 O O . GLU A 1 73 ? 35.238 -21.323 -20.702 1.00 48.44 73 GLU A O 1
ATOM 604 N N . VAL A 1 74 ? 33.467 -22.358 -21.631 1.00 49.06 74 VAL A N 1
ATOM 605 C CA . VAL A 1 74 ? 32.376 -21.777 -20.834 1.00 49.06 74 VAL A CA 1
ATOM 606 C C . VAL A 1 74 ? 32.423 -20.249 -20.633 1.00 49.06 74 VAL A C 1
ATOM 608 O O . VAL A 1 74 ? 32.451 -19.757 -19.509 1.00 49.06 74 VAL A O 1
ATOM 611 N N . ILE A 1 75 ? 32.328 -19.468 -21.715 1.00 53.22 75 ILE A N 1
ATOM 612 C CA . ILE A 1 75 ? 31.930 -18.045 -21.633 1.00 53.22 75 ILE A CA 1
ATOM 613 C C . ILE A 1 75 ? 30.615 -17.834 -22.408 1.00 53.22 75 ILE A C 1
ATOM 615 O O . ILE A 1 75 ? 30.511 -16.990 -23.284 1.00 53.22 75 ILE A O 1
ATOM 619 N N . GLU A 1 76 ? 29.593 -18.631 -22.091 1.00 54.59 76 GLU A N 1
ATOM 620 C CA . GLU A 1 76 ? 28.191 -18.187 -22.177 1.00 54.59 76 GLU A CA 1
ATOM 621 C C . GLU A 1 76 ? 27.468 -18.245 -20.807 1.00 54.59 76 GLU A C 1
ATOM 623 O O . GLU A 1 76 ? 26.453 -18.922 -20.674 1.00 54.59 76 GLU A O 1
ATOM 628 N N . PRO A 1 77 ? 27.962 -17.577 -19.740 1.00 56.00 77 PRO A N 1
ATOM 629 C CA . PRO A 1 77 ? 27.153 -17.363 -18.539 1.00 56.00 77 PRO A CA 1
ATOM 630 C C . PRO A 1 77 ? 26.722 -15.906 -18.328 1.00 56.00 77 PRO A C 1
ATOM 632 O O . PRO A 1 77 ? 25.854 -15.672 -17.492 1.00 56.00 77 PRO A O 1
ATOM 635 N N . ASP A 1 78 ? 27.287 -14.918 -19.033 1.00 62.28 78 ASP A N 1
ATOM 636 C CA . ASP A 1 78 ? 27.018 -13.509 -18.705 1.00 62.28 78 ASP A CA 1
ATOM 637 C C . ASP A 1 78 ? 25.753 -12.947 -19.363 1.00 62.28 78 ASP A C 1
ATOM 639 O O . ASP A 1 78 ? 24.966 -12.313 -18.664 1.00 62.28 78 ASP A O 1
ATOM 643 N N . GLU A 1 79 ? 25.467 -13.216 -20.641 1.00 77.44 79 GLU A N 1
ATOM 644 C CA . GLU A 1 79 ? 24.250 -12.675 -21.277 1.00 77.44 79 GLU A CA 1
ATOM 645 C C . GLU A 1 79 ? 22.963 -13.264 -20.686 1.00 77.44 79 GLU A C 1
ATOM 647 O O . GLU A 1 79 ? 22.017 -12.522 -20.400 1.00 77.44 79 GLU A O 1
ATOM 652 N N . ASP A 1 80 ? 22.946 -14.566 -20.398 1.00 83.44 80 ASP A N 1
ATOM 653 C CA . ASP A 1 80 ? 21.813 -15.234 -19.750 1.00 83.44 80 ASP A CA 1
ATOM 654 C C . ASP A 1 80 ? 21.628 -14.774 -18.301 1.00 83.44 80 ASP A C 1
ATOM 656 O O . ASP A 1 80 ? 20.504 -14.533 -17.846 1.00 83.44 80 ASP A O 1
ATOM 660 N N . ARG A 1 81 ? 22.726 -14.562 -17.567 1.00 86.31 81 ARG A N 1
ATOM 661 C CA . ARG A 1 81 ? 22.692 -14.011 -16.207 1.00 86.31 81 ARG A CA 1
ATOM 662 C C . ARG A 1 81 ? 22.236 -12.553 -16.195 1.00 86.31 81 ARG A C 1
ATOM 664 O O . ARG A 1 81 ? 21.426 -12.187 -15.342 1.00 86.31 81 ARG A O 1
ATOM 671 N N . ILE A 1 82 ? 22.686 -11.730 -17.144 1.00 89.88 82 ILE A N 1
ATOM 672 C CA . ILE A 1 82 ? 22.226 -10.345 -17.322 1.00 89.88 82 ILE A CA 1
ATOM 673 C C . ILE A 1 82 ? 20.747 -10.335 -17.731 1.00 89.88 82 ILE A C 1
ATOM 675 O O . ILE A 1 82 ? 19.966 -9.532 -17.215 1.00 89.88 82 ILE A O 1
ATOM 679 N N . HIS A 1 83 ? 20.319 -11.231 -18.624 1.00 92.75 83 HIS A N 1
ATOM 680 C CA . HIS A 1 83 ? 18.917 -11.381 -19.004 1.00 92.75 83 HIS A CA 1
ATOM 681 C C . HIS A 1 83 ? 18.045 -11.739 -17.800 1.00 92.75 83 HIS A C 1
ATOM 683 O O . HIS A 1 83 ? 17.073 -11.030 -17.528 1.00 92.75 83 HIS A O 1
ATOM 689 N N . LYS A 1 84 ? 18.433 -12.764 -17.036 1.00 94.56 84 LYS A N 1
ATOM 690 C CA . LYS A 1 84 ? 17.757 -13.154 -15.799 1.00 94.56 84 LYS A CA 1
ATOM 691 C C . LYS A 1 84 ? 17.689 -11.992 -14.812 1.00 94.56 84 LYS A C 1
ATOM 693 O O . LYS A 1 84 ? 16.603 -11.667 -14.351 1.00 94.56 84 LYS A O 1
ATOM 698 N N . HIS A 1 85 ? 18.798 -11.288 -14.579 1.00 95.31 85 HIS A N 1
ATOM 699 C CA . HIS A 1 85 ? 18.824 -10.118 -13.701 1.00 95.31 85 HIS A CA 1
ATOM 700 C C . HIS A 1 85 ? 17.840 -9.024 -14.147 1.00 95.31 85 HIS A C 1
ATOM 702 O O . HIS A 1 85 ? 17.101 -8.480 -13.328 1.00 95.31 85 HIS A O 1
ATOM 708 N N . ARG A 1 86 ? 17.765 -8.726 -15.453 1.00 96.12 86 ARG A N 1
ATOM 709 C CA . ARG A 1 86 ? 16.789 -7.767 -16.004 1.00 96.12 86 ARG A CA 1
ATOM 710 C C . ARG A 1 86 ? 15.344 -8.222 -15.789 1.00 96.12 86 ARG A C 1
ATOM 712 O O . ARG A 1 86 ? 14.478 -7.378 -15.542 1.00 96.12 86 ARG A O 1
ATOM 719 N N . MET A 1 87 ? 15.071 -9.519 -15.914 1.00 97.38 87 MET A N 1
ATOM 720 C CA . MET A 1 87 ? 13.734 -10.075 -15.691 1.00 97.38 87 MET A CA 1
ATOM 721 C C . MET A 1 87 ? 13.363 -10.077 -14.210 1.00 97.38 87 MET A C 1
ATOM 723 O O . MET A 1 87 ? 12.288 -9.592 -13.864 1.00 97.38 87 MET A O 1
ATOM 727 N N . ASP A 1 88 ? 14.267 -10.508 -13.334 1.00 97.25 88 ASP A N 1
ATOM 728 C CA . ASP A 1 88 ? 14.087 -10.461 -11.882 1.00 97.25 88 ASP A CA 1
ATOM 729 C C . ASP A 1 88 ? 13.814 -9.024 -11.423 1.00 97.25 88 ASP A C 1
ATOM 731 O O . ASP A 1 88 ? 12.881 -8.761 -10.664 1.00 97.25 88 ASP A O 1
ATOM 735 N N . GLU A 1 89 ? 14.559 -8.060 -11.964 1.00 97.56 89 GLU A N 1
ATOM 736 C CA . GLU A 1 89 ? 14.368 -6.642 -11.685 1.00 97.56 89 GLU A CA 1
ATOM 737 C C . GLU A 1 89 ? 13.003 -6.122 -12.155 1.00 97.56 89 GLU A C 1
ATOM 739 O O . GLU A 1 89 ? 12.349 -5.331 -11.465 1.00 97.56 89 GLU A O 1
ATOM 744 N N . ARG A 1 90 ? 12.541 -6.571 -13.326 1.00 98.19 90 ARG A N 1
ATOM 745 C CA . ARG A 1 90 ? 11.200 -6.256 -13.828 1.00 98.19 90 ARG A CA 1
ATOM 746 C C . ARG A 1 90 ? 10.133 -6.816 -12.893 1.00 98.19 90 ARG A C 1
ATOM 748 O O . ARG A 1 90 ? 9.240 -6.069 -12.499 1.00 98.19 90 ARG A O 1
ATOM 755 N N . MET A 1 91 ? 10.254 -8.079 -12.494 1.00 98.31 91 MET A N 1
ATOM 756 C CA . MET A 1 91 ? 9.319 -8.725 -11.571 1.00 98.31 91 MET A CA 1
ATOM 757 C C . MET A 1 91 ? 9.312 -8.046 -10.203 1.00 98.31 91 MET A C 1
ATOM 759 O O . MET A 1 91 ? 8.247 -7.821 -9.628 1.00 98.31 91 MET A O 1
ATOM 763 N N . ARG A 1 92 ? 10.482 -7.630 -9.708 1.00 98.06 92 ARG A N 1
ATOM 764 C CA . ARG A 1 92 ? 10.600 -6.860 -8.469 1.00 98.06 92 ARG A CA 1
ATOM 765 C C . ARG A 1 92 ? 9.829 -5.544 -8.557 1.00 98.06 92 ARG A C 1
ATOM 767 O O . ARG A 1 92 ? 9.086 -5.208 -7.636 1.00 98.06 92 ARG A O 1
ATOM 774 N N . ARG A 1 93 ? 9.983 -4.793 -9.655 1.00 97.88 93 ARG A N 1
ATOM 775 C CA . ARG A 1 93 ? 9.254 -3.528 -9.864 1.00 97.88 93 ARG A CA 1
ATOM 776 C C . ARG A 1 93 ? 7.758 -3.744 -10.026 1.00 97.88 93 ARG A C 1
ATOM 778 O O . ARG A 1 93 ? 6.996 -2.940 -9.498 1.00 97.88 93 ARG A O 1
ATOM 785 N N . GLU A 1 94 ? 7.346 -4.811 -10.701 1.00 98.19 94 GLU A N 1
ATOM 786 C CA . GLU A 1 94 ? 5.931 -5.141 -10.850 1.00 98.19 94 GLU A CA 1
ATOM 787 C C . GLU A 1 94 ? 5.310 -5.484 -9.493 1.00 98.19 94 GLU A C 1
ATOM 789 O O . GLU A 1 94 ? 4.318 -4.871 -9.115 1.00 98.19 94 GLU A O 1
ATOM 794 N N . LYS A 1 95 ? 5.954 -6.339 -8.685 1.00 96.94 95 LYS A N 1
ATOM 795 C CA . LYS A 1 95 ? 5.518 -6.633 -7.309 1.00 96.94 95 LYS A CA 1
ATOM 796 C C . LYS A 1 95 ? 5.388 -5.361 -6.467 1.00 96.94 95 LYS A C 1
ATOM 798 O O . LYS A 1 95 ? 4.395 -5.183 -5.766 1.00 96.94 95 LYS A O 1
ATOM 803 N N . HIS A 1 96 ? 6.370 -4.462 -6.558 1.00 96.75 96 HIS A N 1
ATOM 804 C CA . HIS A 1 96 ? 6.330 -3.172 -5.864 1.00 96.75 96 HIS A CA 1
ATOM 805 C C . HIS A 1 96 ? 5.148 -2.321 -6.340 1.00 96.75 96 HIS A C 1
ATOM 807 O O . HIS A 1 96 ? 4.424 -1.769 -5.522 1.00 96.75 96 HIS A O 1
ATOM 813 N N . LYS A 1 97 ? 4.924 -2.224 -7.654 1.00 96.62 97 LYS A N 1
ATOM 814 C CA . LYS A 1 97 ? 3.812 -1.464 -8.238 1.00 96.62 97 LYS A CA 1
ATOM 815 C C . LYS A 1 97 ? 2.456 -2.017 -7.795 1.00 96.62 97 LYS A C 1
ATOM 817 O O . LYS A 1 97 ? 1.617 -1.236 -7.362 1.00 96.62 97 LYS A O 1
ATOM 822 N N . GLN A 1 98 ? 2.272 -3.335 -7.846 1.00 97.50 98 GLN A N 1
ATOM 823 C CA . GLN A 1 98 ? 1.041 -3.998 -7.410 1.00 97.50 98 GLN A CA 1
ATOM 824 C C . GLN A 1 98 ? 0.751 -3.744 -5.927 1.00 97.50 98 GLN A C 1
ATOM 826 O O . GLN A 1 98 ? -0.381 -3.435 -5.572 1.00 97.50 98 GLN A O 1
ATOM 831 N N . GLY A 1 99 ? 1.778 -3.766 -5.070 1.00 96.75 99 GLY A N 1
ATOM 832 C CA . GLY A 1 99 ? 1.621 -3.416 -3.656 1.00 96.75 99 GLY A CA 1
ATOM 833 C C . GLY A 1 99 ? 1.095 -1.992 -3.434 1.00 96.75 99 GLY A C 1
ATOM 834 O O . GLY A 1 99 ? 0.235 -1.784 -2.586 1.00 96.75 99 GLY A O 1
ATOM 835 N N . TYR A 1 100 ? 1.561 -1.015 -4.219 1.00 97.31 100 TYR A N 1
ATOM 836 C CA . TYR A 1 100 ? 1.063 0.365 -4.129 1.00 97.31 100 TYR A CA 1
ATOM 837 C C . TYR A 1 100 ? -0.355 0.528 -4.675 1.00 97.31 100 TYR A C 1
ATOM 839 O O . TYR A 1 100 ? -1.104 1.332 -4.131 1.00 97.31 100 TYR A O 1
ATOM 847 N N . LEU A 1 101 ? -0.721 -0.211 -5.726 1.00 96.56 101 LEU A N 1
ATOM 848 C CA . LEU A 1 101 ? -2.085 -0.197 -6.262 1.00 96.56 101 LEU A CA 1
ATOM 849 C C . LEU A 1 101 ? -3.073 -0.755 -5.235 1.00 96.56 101 LEU A C 1
ATOM 851 O O . LEU A 1 101 ? -4.028 -0.071 -4.889 1.00 96.56 101 LEU A O 1
ATOM 855 N N . ALA A 1 102 ? -2.773 -1.926 -4.666 1.00 96.81 102 ALA A N 1
ATOM 856 C CA . ALA A 1 102 ? -3.594 -2.527 -3.618 1.00 96.81 102 ALA A CA 1
ATOM 857 C C . ALA A 1 102 ? -3.707 -1.624 -2.379 1.00 96.81 102 ALA A C 1
ATOM 859 O O . ALA A 1 102 ? -4.765 -1.543 -1.764 1.00 96.81 102 ALA A O 1
ATOM 860 N N . LEU A 1 103 ? -2.629 -0.919 -2.012 1.00 96.62 103 LEU A N 1
ATOM 861 C CA . LEU A 1 103 ? -2.680 0.053 -0.922 1.00 96.62 103 LEU A CA 1
ATOM 862 C C . LEU A 1 103 ? -3.585 1.240 -1.269 1.00 96.62 103 LEU A C 1
ATOM 864 O O . LEU A 1 103 ? -4.394 1.636 -0.442 1.00 96.62 103 LEU A O 1
ATOM 868 N N . HIS A 1 104 ? -3.457 1.802 -2.472 1.00 97.25 104 HIS A N 1
ATOM 869 C CA . HIS A 1 104 ? -4.231 2.963 -2.916 1.00 97.25 104 HIS A CA 1
ATOM 870 C C . HIS A 1 104 ? -5.736 2.686 -3.002 1.00 97.25 104 HIS A C 1
ATOM 872 O O . HIS A 1 104 ? -6.520 3.555 -2.638 1.00 97.25 104 HIS A O 1
ATOM 878 N N . GLU A 1 105 ? -6.135 1.471 -3.384 1.00 95.69 105 GLU A N 1
ATOM 879 C CA . GLU A 1 105 ? -7.540 1.030 -3.386 1.00 95.69 105 GLU A CA 1
ATOM 880 C C . GLU A 1 105 ? -8.203 1.091 -2.000 1.00 95.69 105 GLU A C 1
ATOM 882 O O . GLU A 1 105 ? -9.420 1.248 -1.908 1.00 95.69 105 GLU A O 1
ATOM 887 N N . LEU A 1 106 ? -7.417 0.981 -0.924 1.00 95.81 106 LEU A N 1
ATOM 888 C CA . LEU A 1 106 ? -7.900 1.059 0.458 1.00 95.81 106 LEU A CA 1
ATOM 889 C C . LEU A 1 106 ? -7.956 2.495 0.998 1.00 95.81 106 LEU A C 1
ATOM 891 O O . LEU A 1 106 ? -8.455 2.704 2.102 1.00 95.81 106 LEU A O 1
ATOM 895 N N . LEU A 1 107 ? -7.416 3.471 0.265 1.00 96.31 107 LEU A N 1
ATOM 896 C CA . LEU A 1 107 ? -7.359 4.865 0.699 1.00 96.31 107 LEU A CA 1
ATOM 897 C C . LEU A 1 107 ? -8.606 5.645 0.267 1.00 96.31 107 LEU A C 1
ATOM 899 O O . LEU A 1 107 ? -9.304 5.248 -0.669 1.00 96.31 107 LEU A O 1
ATOM 903 N N . PRO A 1 108 ? -8.876 6.801 0.902 1.00 94.75 108 PRO A N 1
ATOM 904 C CA . PRO A 1 108 ? -9.993 7.648 0.518 1.00 94.75 108 PRO A CA 1
ATOM 905 C C . PRO A 1 108 ? -9.977 8.023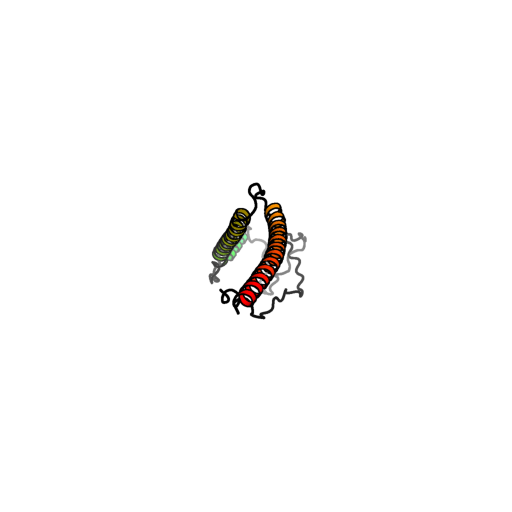 -0.970 1.00 94.75 108 PRO A C 1
ATOM 907 O O . PRO A 1 108 ? -8.929 8.345 -1.552 1.00 94.75 108 PRO A O 1
ATOM 910 N N . LEU A 1 109 ? -11.172 8.030 -1.570 1.00 89.62 109 LEU A N 1
ATOM 911 C CA . LEU A 1 109 ? -11.396 8.434 -2.957 1.00 89.62 109 LEU A CA 1
ATOM 912 C C . LEU A 1 109 ? -10.850 9.850 -3.189 1.00 89.62 109 LEU A C 1
ATOM 914 O O . LEU A 1 109 ? -11.183 10.785 -2.465 1.00 89.62 109 LEU A O 1
ATOM 918 N N . GLY A 1 110 ? -10.011 10.010 -4.213 1.00 90.56 110 GLY A N 1
ATOM 919 C CA . GLY A 1 110 ? -9.339 11.279 -4.520 1.00 90.56 110 GLY A CA 1
ATOM 920 C C . GLY A 1 110 ? -7.887 11.363 -4.044 1.00 90.56 110 GLY A C 1
ATOM 921 O O . GLY A 1 110 ? -7.210 12.350 -4.339 1.00 90.56 110 GLY A O 1
ATOM 922 N N . THR A 1 111 ? -7.371 10.327 -3.376 1.00 93.69 111 THR A N 1
ATOM 923 C CA . THR A 1 111 ? -5.934 10.215 -3.100 1.00 93.69 111 THR A CA 1
ATOM 924 C C . THR A 1 111 ? -5.149 10.177 -4.413 1.00 93.69 111 THR A C 1
ATOM 926 O O . THR A 1 111 ? -5.507 9.452 -5.342 1.00 93.69 111 THR A O 1
ATOM 929 N N . LYS A 1 112 ? -4.068 10.955 -4.510 1.00 95.81 112 LYS A N 1
ATOM 930 C CA . LYS A 1 112 ? -3.216 10.980 -5.707 1.00 95.81 112 LYS A CA 1
ATOM 931 C C . LYS A 1 112 ? -2.426 9.674 -5.860 1.00 95.81 112 LYS A C 1
ATOM 933 O O . LYS A 1 112 ? -2.018 9.070 -4.875 1.00 95.81 112 LYS A O 1
ATOM 938 N N . ASN A 1 113 ? -2.142 9.292 -7.108 1.00 93.94 113 ASN A N 1
ATOM 939 C CA . ASN A 1 113 ? -1.452 8.037 -7.449 1.00 93.94 113 ASN A CA 1
ATOM 940 C C . ASN A 1 113 ? 0.084 8.108 -7.312 1.00 93.94 113 ASN A C 1
ATOM 942 O O . ASN A 1 113 ? 0.788 7.181 -7.720 1.00 93.94 113 ASN A O 1
ATOM 946 N N . ASP A 1 114 ? 0.643 9.209 -6.804 1.00 95.44 114 ASP A N 1
ATOM 947 C CA . ASP A 1 114 ? 2.078 9.305 -6.554 1.00 95.44 114 ASP A CA 1
ATOM 948 C C . ASP A 1 114 ? 2.465 8.579 -5.260 1.00 95.44 114 ASP A C 1
ATOM 950 O O . ASP A 1 114 ? 1.757 8.611 -4.255 1.00 95.44 114 ASP A O 1
ATOM 954 N N . LYS A 1 115 ? 3.634 7.928 -5.274 1.00 95.44 115 LYS A N 1
ATOM 955 C CA . LYS A 1 115 ? 4.098 7.079 -4.162 1.00 95.44 115 LYS A CA 1
ATOM 956 C C . LYS A 1 115 ? 4.127 7.810 -2.822 1.00 95.44 115 LYS A C 1
ATOM 958 O O . LYS A 1 115 ? 3.882 7.186 -1.797 1.00 95.44 115 LYS A O 1
ATOM 963 N N . LYS A 1 116 ? 4.470 9.099 -2.833 1.00 96.56 116 LYS A N 1
ATOM 964 C CA . LYS A 1 116 ? 4.565 9.907 -1.620 1.00 96.56 116 LYS A CA 1
ATOM 965 C C . LYS A 1 116 ? 3.175 10.152 -1.040 1.00 96.56 116 LYS A C 1
ATOM 967 O O . LYS A 1 116 ? 2.954 9.790 0.109 1.00 96.56 116 LYS A O 1
ATOM 972 N N . SER A 1 117 ? 2.243 10.657 -1.848 1.00 96.94 117 SER A N 1
ATOM 973 C CA . SER A 1 117 ? 0.869 10.900 -1.401 1.00 96.94 117 SER A CA 1
ATOM 974 C C . SER A 1 117 ? 0.182 9.624 -0.917 1.00 96.94 117 SER A C 1
ATOM 976 O O . SER A 1 117 ? -0.497 9.670 0.102 1.00 96.94 117 SER A O 1
ATOM 978 N N . ILE A 1 118 ? 0.397 8.477 -1.579 1.00 97.62 118 ILE A N 1
ATOM 979 C CA . ILE A 1 118 ? -0.136 7.178 -1.122 1.00 97.62 118 ILE A CA 1
ATOM 980 C C . ILE A 1 118 ? 0.375 6.843 0.286 1.00 97.62 118 ILE A C 1
ATOM 982 O O . ILE A 1 118 ? -0.413 6.473 1.149 1.00 97.62 118 ILE A O 1
ATOM 986 N N . LEU A 1 119 ? 1.682 6.978 0.536 1.00 97.38 119 LEU A N 1
ATOM 987 C CA . LEU A 1 119 ? 2.267 6.657 1.842 1.00 97.38 119 LEU A CA 1
ATOM 988 C C . LEU A 1 119 ? 1.807 7.620 2.941 1.00 97.38 119 LEU A C 1
ATOM 990 O O . LEU A 1 119 ? 1.475 7.174 4.036 1.00 97.38 119 LEU A O 1
ATOM 994 N N . GLU A 1 120 ? 1.781 8.923 2.655 1.00 97.38 120 GLU A N 1
ATOM 995 C CA . GLU A 1 120 ? 1.336 9.945 3.608 1.00 97.38 120 GLU A CA 1
ATOM 996 C C . GLU A 1 120 ? -0.140 9.755 3.974 1.00 97.38 120 GLU A C 1
ATOM 998 O O . GLU A 1 120 ? -0.489 9.760 5.155 1.00 97.38 120 GLU A O 1
ATOM 1003 N N . MET A 1 121 ? -0.995 9.509 2.978 1.00 97.81 121 MET A N 1
ATOM 1004 C CA . MET A 1 121 ? -2.413 9.241 3.213 1.00 97.81 121 MET A CA 1
ATOM 1005 C C . MET A 1 121 ? -2.634 7.926 3.956 1.00 97.81 121 MET A C 1
ATOM 1007 O O . MET A 1 121 ? -3.439 7.897 4.877 1.00 97.81 121 MET A O 1
ATOM 1011 N N . ALA A 1 122 ? -1.897 6.862 3.628 1.00 97.88 122 ALA A N 1
ATOM 1012 C CA . ALA A 1 122 ? -1.994 5.594 4.349 1.00 97.88 122 ALA A CA 1
ATOM 1013 C C . ALA A 1 122 ? -1.603 5.727 5.825 1.00 97.88 122 ALA A C 1
ATOM 1015 O O . ALA A 1 122 ? -2.283 5.186 6.694 1.00 97.88 122 ALA A O 1
ATOM 1016 N N . ALA A 1 123 ? -0.524 6.457 6.120 1.00 97.94 123 ALA A N 1
ATOM 1017 C CA . ALA A 1 123 ? -0.100 6.698 7.495 1.00 97.94 123 ALA A CA 1
ATOM 1018 C C . ALA A 1 123 ? -1.177 7.454 8.287 1.00 97.94 123 ALA A C 1
ATOM 1020 O O . ALA A 1 123 ? -1.521 7.052 9.398 1.00 97.94 123 ALA A O 1
ATOM 1021 N N . LYS A 1 124 ? -1.744 8.500 7.678 1.00 97.12 124 LYS A N 1
ATOM 1022 C CA . LYS A 1 124 ? -2.820 9.293 8.271 1.00 97.12 124 LYS A CA 1
ATOM 1023 C C . LYS A 1 124 ? -4.088 8.464 8.506 1.00 97.12 124 LYS A C 1
ATOM 1025 O O . LYS A 1 124 ? -4.652 8.511 9.593 1.00 97.12 124 LYS A O 1
ATOM 1030 N N . GLU A 1 125 ? -4.495 7.660 7.528 1.00 96.44 125 GLU A N 1
ATOM 1031 C CA . GLU A 1 125 ? -5.678 6.799 7.631 1.00 96.44 125 GLU A CA 1
ATOM 1032 C C . GLU A 1 125 ? -5.530 5.772 8.765 1.00 96.44 125 GLU A C 1
ATOM 1034 O O . GLU A 1 125 ? -6.459 5.542 9.536 1.00 96.44 125 GLU A O 1
ATOM 1039 N N . ILE A 1 126 ? -4.340 5.180 8.928 1.00 97.75 126 ILE A N 1
ATOM 1040 C CA . ILE A 1 126 ? -4.061 4.256 10.037 1.00 97.75 126 ILE A CA 1
ATOM 1041 C C . ILE A 1 126 ? -4.227 4.956 11.390 1.00 97.75 126 ILE A C 1
ATOM 1043 O O . ILE A 1 126 ? -4.815 4.373 12.302 1.00 97.75 126 ILE A O 1
ATOM 1047 N N . GLU A 1 127 ? -3.720 6.180 11.532 1.00 97.94 127 GLU A N 1
ATOM 1048 C CA . GLU A 1 127 ? -3.859 6.966 12.760 1.00 97.94 127 GLU A CA 1
ATOM 1049 C C . GLU A 1 127 ? -5.335 7.267 13.064 1.00 97.94 127 GLU A C 1
ATOM 1051 O O . GLU A 1 127 ? -5.813 6.989 14.168 1.00 97.94 127 GLU A O 1
ATOM 1056 N N . GLU A 1 128 ? -6.092 7.742 12.073 1.00 97.19 128 GLU A N 1
ATOM 1057 C CA . GLU A 1 128 ? -7.523 8.030 12.216 1.00 97.19 128 GLU A CA 1
ATOM 1058 C C . GLU A 1 128 ? -8.318 6.770 12.601 1.00 97.19 128 GLU A C 1
ATOM 1060 O O . GLU A 1 128 ? -9.080 6.777 13.574 1.00 97.19 128 GLU A O 1
ATOM 1065 N N . LEU A 1 129 ? -8.082 5.642 11.923 1.00 97.69 129 LEU A N 1
ATOM 1066 C CA . LEU A 1 129 ? -8.725 4.362 12.231 1.00 97.69 129 LEU A CA 1
ATOM 1067 C C . LEU A 1 129 ? -8.388 3.854 13.638 1.00 97.69 129 LEU A C 1
ATOM 1069 O O . LEU A 1 129 ? -9.249 3.283 14.318 1.00 97.69 129 LEU A O 1
ATOM 1073 N N . GLN A 1 130 ? -7.157 4.055 14.110 1.00 98.12 130 GLN A N 1
ATOM 1074 C CA . GLN A 1 130 ? -6.775 3.713 15.481 1.00 98.12 130 GLN A CA 1
ATOM 1075 C C . GLN A 1 130 ? -7.532 4.561 16.505 1.00 98.12 130 GLN A C 1
ATOM 1077 O O . GLN A 1 130 ? -8.017 4.023 17.507 1.00 98.12 130 GLN A O 1
ATOM 1082 N N . MET A 1 131 ? -7.688 5.858 16.239 1.00 98.00 131 MET A N 1
ATOM 1083 C CA . MET A 1 131 ? -8.462 6.760 17.089 1.00 98.00 131 MET A CA 1
ATOM 1084 C C . MET A 1 131 ? -9.934 6.344 17.145 1.00 98.00 131 MET A C 1
ATOM 1086 O O . MET A 1 131 ? -10.473 6.152 18.239 1.00 98.00 131 MET A O 1
ATOM 1090 N N . TYR A 1 132 ? -10.563 6.085 15.994 1.00 98.06 132 TYR A N 1
ATOM 1091 C CA . TYR A 1 132 ? -11.946 5.603 15.937 1.00 98.06 132 TYR A CA 1
ATOM 1092 C C . TYR A 1 132 ? -12.132 4.267 16.657 1.00 98.06 132 TYR A C 1
ATOM 1094 O O . TYR A 1 132 ? -13.075 4.101 17.432 1.00 98.06 132 TYR A O 1
ATOM 1102 N N . LYS A 1 133 ? -11.206 3.320 16.474 1.00 98.19 133 LYS A N 1
ATOM 1103 C CA . LYS A 1 133 ? -11.226 2.030 17.177 1.00 98.19 133 LYS A CA 1
ATOM 1104 C C . LYS A 1 133 ? -11.203 2.206 18.694 1.00 98.19 133 LYS A C 1
ATOM 1106 O O . LYS A 1 133 ? -11.919 1.497 19.403 1.00 98.19 133 LYS A O 1
ATOM 1111 N N . ASN A 1 134 ? -10.373 3.110 19.206 1.00 97.94 134 ASN A N 1
ATOM 1112 C CA . ASN A 1 134 ? -10.261 3.353 20.642 1.00 97.94 134 ASN A CA 1
ATOM 1113 C C . ASN A 1 134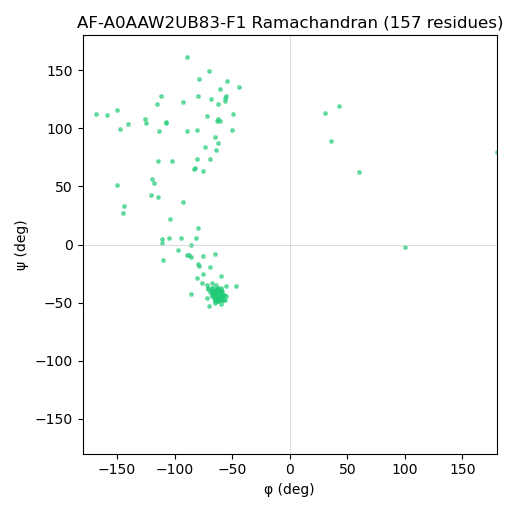 ? -11.520 4.013 21.208 1.00 97.94 134 ASN A C 1
ATOM 1115 O O . ASN A 1 134 ? -11.993 3.604 22.272 1.00 97.94 134 ASN A O 1
ATOM 1119 N N . GLU A 1 135 ? -12.088 4.972 20.478 1.00 97.94 135 GLU A N 1
ATOM 1120 C CA . GLU A 1 135 ? -13.325 5.638 20.874 1.00 97.94 135 GLU A CA 1
ATOM 1121 C C . GLU A 1 135 ? -14.508 4.666 20.897 1.00 97.94 135 GLU A C 1
ATOM 1123 O O . GLU A 1 135 ? -15.193 4.552 21.914 1.00 97.94 135 GLU A O 1
ATOM 1128 N N . LEU A 1 136 ? -14.688 3.872 19.839 1.00 98.12 136 LEU A N 1
ATOM 1129 C CA . LEU A 1 136 ? -15.732 2.845 19.783 1.00 98.12 136 LEU A CA 1
ATOM 1130 C C . LEU A 1 136 ? -15.577 1.818 20.908 1.00 98.12 136 LEU A C 1
ATOM 1132 O O . LEU A 1 136 ? -16.552 1.445 21.555 1.00 98.12 136 LEU A O 1
ATOM 1136 N N . LYS A 1 137 ? -14.345 1.401 21.218 1.00 97.44 137 LYS A N 1
ATOM 1137 C CA . LYS A 1 137 ? -14.084 0.523 22.368 1.00 97.44 137 LYS A CA 1
ATOM 1138 C C . LYS A 1 137 ? -14.477 1.1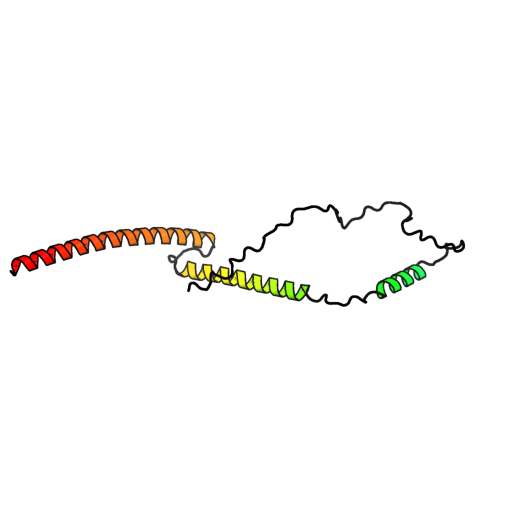66 23.696 1.00 97.44 137 LYS A C 1
ATOM 1140 O O . LYS A 1 137 ? -14.956 0.463 24.583 1.00 97.44 137 LYS A O 1
ATOM 1145 N N . ARG A 1 138 ? -14.238 2.469 23.873 1.00 97.12 138 ARG A N 1
ATOM 1146 C CA . ARG A 1 138 ? -14.633 3.201 25.085 1.00 97.12 138 ARG A CA 1
ATOM 1147 C C . ARG A 1 138 ? -16.152 3.240 25.221 1.00 97.12 138 ARG A C 1
ATOM 1149 O O . ARG A 1 138 ? -16.661 2.933 26.296 1.00 97.12 138 ARG A O 1
ATOM 1156 N N . GLN A 1 139 ? -16.852 3.557 24.136 1.00 97.00 139 GLN A N 1
ATOM 1157 C CA . GLN A 1 139 ? -18.313 3.607 24.104 1.00 97.00 139 GLN A CA 1
ATOM 1158 C C . GLN A 1 139 ? -18.936 2.231 24.355 1.00 97.00 139 GLN A C 1
ATOM 1160 O O . GLN A 1 139 ? -19.826 2.120 25.195 1.00 97.00 139 GLN A O 1
ATOM 1165 N N . ASN A 1 140 ? -18.420 1.176 23.716 1.00 96.94 140 ASN A N 1
ATOM 1166 C CA . ASN A 1 140 ? -18.900 -0.191 23.925 1.00 96.94 140 ASN A CA 1
ATOM 1167 C C . ASN A 1 140 ? -18.768 -0.633 25.384 1.00 96.94 140 ASN A C 1
ATOM 1169 O O . ASN A 1 140 ? -19.741 -1.125 25.942 1.00 96.94 140 ASN A O 1
ATOM 1173 N N . ARG A 1 141 ? -17.626 -0.371 26.038 1.00 96.00 141 ARG A N 1
ATOM 1174 C CA . ARG A 1 141 ? -17.470 -0.669 27.474 1.00 96.00 141 ARG A CA 1
ATOM 1175 C C . ARG A 1 141 ? -18.488 0.077 28.335 1.00 96.00 141 ARG A C 1
ATOM 117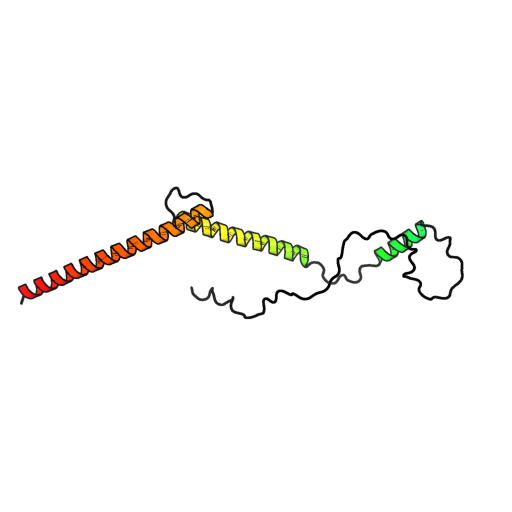7 O O . ARG A 1 141 ? -19.051 -0.502 29.255 1.00 96.00 141 ARG A O 1
ATOM 1184 N N . GLY A 1 142 ? -18.733 1.354 28.037 1.00 94.50 142 GLY A N 1
ATOM 1185 C CA . GLY A 1 142 ? -19.748 2.137 28.743 1.00 94.50 142 GLY A CA 1
ATOM 1186 C C . GLY A 1 142 ? -21.149 1.540 28.586 1.00 94.50 142 GLY A C 1
ATOM 1187 O O . GLY A 1 142 ? -21.874 1.401 29.568 1.00 94.50 142 GLY A O 1
ATOM 1188 N N . MET A 1 143 ? -21.512 1.131 27.369 1.00 94.69 143 MET A N 1
ATOM 1189 C CA . MET A 1 143 ? -22.798 0.487 27.092 1.00 94.69 143 MET A CA 1
ATOM 1190 C C . MET A 1 143 ? -22.926 -0.881 27.770 1.00 94.69 143 MET A C 1
ATOM 1192 O O . MET A 1 143 ? -23.971 -1.166 28.349 1.00 94.69 143 MET A O 1
ATOM 1196 N N . GLU A 1 144 ? -21.876 -1.704 27.755 1.00 94.12 144 GLU A N 1
ATOM 1197 C CA . GLU A 1 144 ? -21.837 -2.992 28.460 1.00 94.12 144 GLU A CA 1
ATOM 1198 C C . GLU A 1 144 ? -22.088 -2.812 29.963 1.00 94.12 144 GLU A C 1
ATOM 1200 O O . GLU A 1 144 ? -22.960 -3.477 30.520 1.00 94.12 144 GLU A O 1
ATOM 1205 N N . MET A 1 145 ? -21.429 -1.836 30.599 1.00 92.38 145 MET A N 1
ATOM 1206 C CA . MET A 1 145 ? -21.647 -1.529 32.018 1.00 92.38 145 MET A CA 1
ATOM 1207 C C . MET A 1 145 ? -23.097 -1.125 32.322 1.00 92.38 145 MET A C 1
ATOM 1209 O O . MET A 1 145 ? -23.667 -1.581 33.312 1.00 92.38 145 MET A O 1
ATOM 1213 N N . VAL A 1 146 ? -23.708 -0.287 31.477 1.00 93.75 146 VAL A N 1
ATOM 1214 C CA . VAL A 1 146 ? -25.113 0.131 31.642 1.00 93.75 146 VAL A CA 1
ATOM 1215 C C . VAL A 1 146 ? -26.062 -1.057 31.482 1.00 93.75 146 VAL A C 1
ATOM 1217 O O . VAL A 1 146 ? -27.012 -1.204 32.253 1.00 93.75 146 VAL A O 1
ATOM 1220 N N . LEU A 1 147 ? -25.810 -1.924 30.499 1.00 93.19 147 LEU A N 1
ATOM 1221 C CA . LEU A 1 147 ? -26.618 -3.121 30.278 1.00 93.19 147 LEU A CA 1
ATOM 1222 C C . LEU A 1 147 ? -26.524 -4.094 31.454 1.00 93.19 147 LEU A C 1
ATOM 1224 O O . LEU A 1 147 ? -27.541 -4.665 31.845 1.00 93.19 147 LEU A O 1
ATOM 1228 N N . ASP A 1 148 ? -25.338 -4.275 32.026 1.00 92.06 148 ASP A N 1
ATOM 1229 C CA . ASP A 1 148 ? -25.144 -5.173 33.161 1.00 92.06 148 ASP A CA 1
ATOM 1230 C C . ASP A 1 148 ? -25.766 -4.618 34.448 1.00 92.06 148 ASP A C 1
ATOM 1232 O O . ASP A 1 148 ? -26.424 -5.366 35.172 1.00 92.06 148 ASP A O 1
ATOM 1236 N N . ALA A 1 149 ? -25.677 -3.305 34.688 1.00 89.12 149 ALA A N 1
ATOM 1237 C CA . ALA A 1 149 ? -26.387 -2.653 35.791 1.00 89.12 149 ALA A CA 1
ATOM 1238 C C . ALA A 1 149 ? -27.908 -2.873 35.695 1.00 89.12 149 ALA A C 1
ATOM 124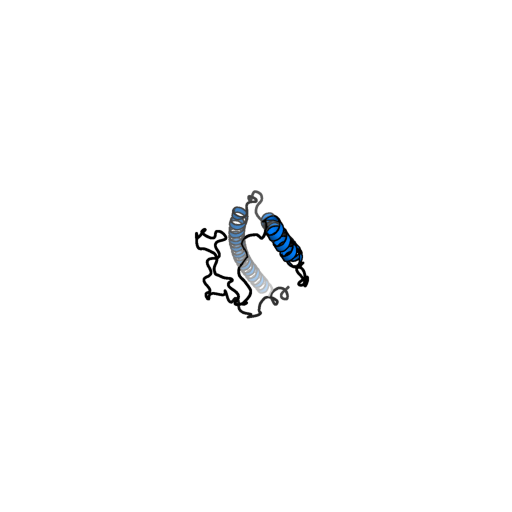0 O O . ALA A 1 149 ? -28.534 -3.333 36.650 1.00 89.12 149 ALA A O 1
ATOM 1241 N N . ARG A 1 150 ? -28.490 -2.663 34.507 1.00 88.00 150 ARG A N 1
ATOM 1242 C CA . ARG A 1 150 ? -29.929 -2.857 34.274 1.00 88.00 150 ARG A CA 1
ATOM 1243 C C . ARG A 1 150 ? -30.377 -4.310 34.474 1.00 88.00 150 ARG A C 1
ATOM 1245 O O . ARG A 1 150 ? -31.466 -4.552 34.989 1.00 88.00 150 ARG A O 1
ATOM 1252 N N . LYS A 1 151 ? -29.566 -5.296 34.070 1.00 86.81 151 LYS A N 1
ATOM 1253 C CA . LYS A 1 151 ? -29.873 -6.720 34.315 1.00 86.81 151 LYS A CA 1
ATOM 1254 C C . LYS A 1 151 ? -29.941 -7.019 35.810 1.00 86.81 151 LYS A C 1
ATOM 1256 O O . LYS A 1 151 ? -30.873 -7.696 36.244 1.00 86.81 151 LYS A O 1
ATOM 1261 N N . ASN A 1 152 ? -28.995 -6.488 36.582 1.00 79.00 152 ASN A N 1
ATOM 1262 C CA . ASN A 1 152 ? -28.943 -6.688 38.027 1.00 79.00 152 ASN A CA 1
ATOM 1263 C C . ASN A 1 152 ? -30.170 -6.080 38.726 1.00 79.00 152 ASN A C 1
ATOM 1265 O O . ASN A 1 152 ? -30.745 -6.726 39.594 1.00 79.00 152 ASN A O 1
ATOM 1269 N N . GLU A 1 153 ? -30.639 -4.906 38.296 1.00 74.31 153 GLU A N 1
ATOM 1270 C CA . GLU A 1 153 ? -31.870 -4.283 38.813 1.00 74.31 153 GLU A CA 1
ATOM 1271 C C . GLU A 1 153 ? -33.113 -5.154 38.549 1.00 74.31 153 GLU A C 1
ATOM 1273 O O . GLU A 1 153 ? -33.885 -5.439 39.463 1.00 74.31 153 GLU A O 1
ATOM 1278 N N . THR A 1 154 ? -33.267 -5.691 37.332 1.00 70.25 154 THR A N 1
ATOM 1279 C CA . THR A 1 154 ? -34.413 -6.562 36.996 1.00 70.25 154 THR A CA 1
ATOM 1280 C C . THR A 1 154 ? -34.402 -7.930 37.690 1.00 70.25 154 THR A C 1
ATOM 1282 O O . THR A 1 154 ? -35.440 -8.589 37.757 1.00 70.25 154 THR A O 1
ATOM 1285 N N . ALA A 1 155 ? -33.243 -8.381 38.180 1.00 65.31 155 ALA A N 1
ATOM 1286 C CA . ALA A 1 155 ? -33.120 -9.611 38.959 1.00 65.31 155 ALA A CA 1
ATOM 1287 C C . ALA A 1 155 ? -33.516 -9.404 40.431 1.00 65.31 155 ALA A C 1
ATOM 1289 O O . ALA A 1 155 ? -34.016 -10.335 41.056 1.00 65.31 155 ALA A O 1
ATOM 1290 N N . VAL A 1 156 ? -33.341 -8.189 40.963 1.00 61.50 156 VAL A N 1
ATOM 1291 C CA . VAL A 1 156 ? -33.736 -7.818 42.332 1.00 61.50 156 VAL A CA 1
ATOM 1292 C C . VAL A 1 156 ? -35.248 -7.600 42.444 1.00 61.50 156 VAL A C 1
ATOM 1294 O O . VAL A 1 156 ? -35.830 -7.944 43.462 1.00 61.50 156 VAL A O 1
ATOM 1297 N N . GLU A 1 157 ? -35.914 -7.106 41.398 1.00 58.47 157 GLU A N 1
ATOM 1298 C CA . GLU A 1 157 ? -37.378 -6.909 41.402 1.00 58.47 157 GLU A CA 1
ATOM 1299 C C . GLU A 1 157 ? -38.200 -8.206 41.252 1.00 58.47 157 GLU A C 1
ATOM 1301 O O . GLU A 1 157 ? -39.423 -8.182 41.389 1.00 58.47 157 GLU A O 1
ATOM 1306 N N . LYS A 1 158 ? -37.560 -9.340 40.937 1.00 54.81 158 LYS A N 1
ATOM 1307 C CA . LYS A 1 158 ? -38.229 -10.635 40.702 1.00 54.81 158 LYS A CA 1
ATOM 1308 C C . LYS A 1 158 ? -37.959 -11.697 41.777 1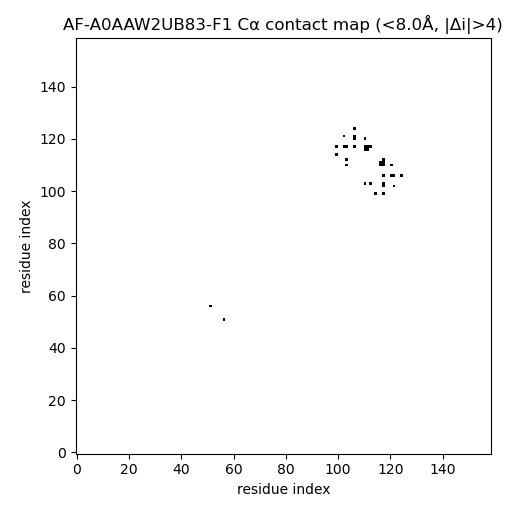.00 54.81 158 LYS A C 1
ATOM 1310 O O . LYS A 1 158 ? -38.433 -12.821 41.610 1.00 54.81 158 LYS A O 1
ATOM 1315 N N . GLY A 1 159 ? -37.192 -11.371 42.819 1.00 46.91 159 GLY A N 1
ATOM 1316 C CA . GLY A 1 159 ? -36.941 -12.230 43.986 1.00 46.91 159 GLY A CA 1
ATOM 1317 C C . GLY A 1 159 ? -37.760 -11.790 45.186 1.00 46.91 159 GLY A C 1
ATOM 1318 O O . GLY A 1 159 ? -38.190 -12.688 45.941 1.00 46.91 159 GLY A O 1
#

InterPro domains:
  IPR011598 Myc-type, basic helix-loop-helix (bHLH) domain [PF00010] (83-130)
  IPR011598 Myc-type, basic helix-loop-helix (bHLH) domain [PS50888] (80-129)
  IPR011598 Myc-type, basic helix-loop-helix (bHLH) domain [SM00353] (86-135)
  IPR036638 Helix-loop-helix DNA-binding domain superfamily [G3DSA:4.10.280.10] (79-155)
  IPR036638 Helix-loop-helix DNA-binding domain superfamily [SSF47459] (77-146)
  IPR044658 Transcription factor bHLH92/bHLH041-like [PTHR46665] (24-145)
  IPR045239 Transcription factor bHLH95-like, basic helix-loop-helix domain [cd11393] (85-136)

Solvent-accessible surface area (backbone atoms only — not comparable to full-atom values): 10461 Å² total; per-residue (Å²): 136,79,76,80,71,67,86,74,81,68,99,73,76,90,69,81,86,81,80,88,79,94,69,90,79,62,93,70,77,79,88,67,98,60,84,87,69,91,72,78,70,92,66,97,71,80,96,79,86,88,75,77,51,68,67,58,53,50,50,52,51,53,50,60,64,64,71,62,82,92,72,86,69,84,88,82,59,60,68,63,48,51,50,50,50,54,50,53,51,50,52,51,51,49,55,53,50,51,53,52,51,62,52,49,74,73,45,68,91,86,66,56,92,49,73,63,54,40,51,55,50,50,55,51,49,53,53,53,52,52,52,52,52,52,50,52,52,53,52,48,52,53,51,52,53,53,54,53,52,54,51,56,52,61,55,62,79,72,110

Sequence (159 aa):
MDEFFQLYNSPGSISWFEEALLVDQSAFVRYTDQPFEALASKSSWDGSNHRINVNRRMIEFLKRSRVAPVLIEVIEPDEDRIHKHRMDERMRREKHKQGYLALHELLPLGTKNDKKSILEMAAKEIEELQMYKNELKRQNRGMEMVLDARKNETAVEKG

Organism: Sesamum radiatum (NCBI:txid300843)

Radius of gyration: 39.13 Å; Cα contacts (8 Å, |Δi|>4): 18; chains: 1; bounding box: 112×35×88 Å

Secondary structure (DSSP, 8-state):
--STTGGG------------------S----------TT-------S--S---HHHHHHHHHHHHHS--S--S---SHHHHHHHHHHHHHHHHHHHHHHHHHHHHTSPTT--SSHHHHHHHHHHHHHHHHHHHHHHHHHHHHHHHHHHHHHHHHHHTT-

Foldseek 3Di:
DPPPPPPPPDPDDPPPDDDDDDDPPDPDDDDDPDPPPPPPDPDDDDDDDPDPPPVNVVVVVVVVVVPDDPPPDDPPPPVVVVVVVVVVVVVVVVVVLVVLVVLQVPFDPPQDSDPVSSVVRSVVVVVVVVVVVVVVVVVVVVVVVVVVVVVVVVVVVVD

pLDDT: mean 73.37, std 22.27, range [35.28, 98.31]

Mean predicted aligned error: 19.71 Å